Protein AF-M1ATT9-F1 (afdb_monomer_lite)

Sequence (165 aa):
MWQVIHPKIGPNVATAKPSPPMITAMVSAWSFLLTTVGGLALNPKSWQGSISYFSTLLDKDDRAIRIAAGEALALIFEVGSLEKFSVEDKGSSDSSTDEANKSKDILHIQGLRAKVLNQVRSLSVEAGGKGSAKKDLNSQRNTFRDILEFLEVVPRCQVFALLWY

Secondary structure (DSSP, 8-state):
-HHHHS----TT--PPPPPHHHHHHHHHHHHHHHHHTTT----HHHHHHHHHHHHHHHTSS-HHHHHHHHHHHHHHHHHHHSSTTT---------TTHHHHHHHHHHHHHHHHHHHHHHHHHHHHPPPPTT--HHHHHHHHHHHHHHHHHHHHHHHHHHHHTT--

Organism: Solanum tuberosum (NCBI:txid4113)

Foldseek 3Di:
DVCVLVPPDDPPDPDDDDDPVRLLVSLQVVLVVCVVVQLPPDDLVSLLSLLVVLLVQLVDPDLSSNLSSLSSNLSSCVSVVDDPLDDDDPDDDDDPPVVVVSVVSVVSVVVSLVSSLVSLVCLLVPDDDPPDDPVVSPVRNVSSVVSNCSSVVVVVVVVVVVVVD

Structure (mmCIF, N/CA/C/O backbone):
data_AF-M1ATT9-F1
#
_entry.id   AF-M1ATT9-F1
#
loop_
_atom_site.group_PDB
_atom_site.id
_atom_site.type_symbol
_atom_site.label_atom_id
_atom_site.label_alt_id
_atom_site.label_comp_id
_atom_site.label_asym_id
_atom_site.label_entity_id
_atom_site.label_seq_id
_atom_site.pdbx_PDB_ins_code
_atom_site.Cartn_x
_atom_site.Cartn_y
_atom_site.Cartn_z
_atom_site.occupancy
_atom_site.B_iso_or_equiv
_atom_site.auth_seq_id
_atom_site.auth_comp_id
_atom_site.auth_asym_id
_atom_site.auth_atom_id
_atom_site.pdbx_PDB_model_num
ATOM 1 N N . MET A 1 1 ? 2.132 -7.230 16.822 1.00 56.59 1 MET A N 1
ATOM 2 C CA . MET A 1 1 ? 2.403 -7.429 15.379 1.00 56.59 1 MET A CA 1
ATOM 3 C C . MET A 1 1 ? 3.443 -6.454 14.822 1.00 56.59 1 MET A C 1
ATOM 5 O O . MET A 1 1 ? 4.432 -6.929 14.295 1.00 56.59 1 MET A O 1
ATOM 9 N N . TRP A 1 2 ? 3.316 -5.130 14.996 1.00 60.31 2 TRP A N 1
ATOM 10 C CA . TRP A 1 2 ? 4.318 -4.138 14.537 1.00 60.31 2 TRP A CA 1
ATOM 11 C C . TRP A 1 2 ? 5.779 -4.415 14.980 1.00 60.31 2 TRP A C 1
ATOM 13 O O . TRP A 1 2 ? 6.707 -4.263 14.197 1.00 60.31 2 TRP A O 1
ATOM 23 N N . GLN A 1 3 ? 5.988 -4.924 16.201 1.00 58.97 3 GLN A N 1
ATOM 24 C CA . GLN A 1 3 ? 7.317 -5.299 16.725 1.00 58.97 3 GLN A CA 1
ATOM 25 C C . GLN A 1 3 ? 8.013 -6.439 15.951 1.00 58.97 3 GLN A C 1
ATOM 27 O O . GLN A 1 3 ? 9.217 -6.604 16.088 1.00 58.97 3 GLN A O 1
ATOM 32 N N . VAL A 1 4 ? 7.276 -7.219 15.149 1.00 56.81 4 VAL A N 1
ATOM 33 C CA . VAL A 1 4 ? 7.849 -8.273 14.290 1.00 56.81 4 VAL A CA 1
ATOM 34 C C . VAL A 1 4 ? 8.526 -7.659 13.061 1.00 56.81 4 VAL A C 1
ATOM 36 O O . VAL A 1 4 ? 9.552 -8.155 12.616 1.00 56.81 4 VAL A O 1
ATOM 39 N N . ILE A 1 5 ? 7.982 -6.549 12.552 1.00 55.16 5 ILE A N 1
ATOM 40 C CA . ILE A 1 5 ? 8.546 -5.792 11.425 1.00 55.16 5 ILE A CA 1
ATOM 41 C C . ILE A 1 5 ? 9.595 -4.780 11.904 1.00 55.16 5 ILE A C 1
ATOM 43 O O . ILE A 1 5 ? 10.542 -4.464 11.187 1.00 55.16 5 ILE A O 1
ATOM 47 N N . HIS A 1 6 ? 9.434 -4.268 13.125 1.00 58.50 6 HIS A N 1
ATOM 48 C CA . HIS A 1 6 ? 10.328 -3.281 13.719 1.00 58.50 6 HIS A CA 1
ATOM 49 C C . HIS A 1 6 ? 10.811 -3.728 15.107 1.00 58.50 6 HIS A C 1
ATOM 51 O O . HIS A 1 6 ? 10.407 -3.144 16.122 1.00 58.50 6 HIS A O 1
ATOM 57 N N . PRO A 1 7 ? 11.663 -4.768 15.185 1.00 55.41 7 PRO A N 1
ATOM 58 C CA . PRO A 1 7 ? 12.222 -5.203 16.454 1.00 55.41 7 PRO A CA 1
ATOM 59 C C . PRO A 1 7 ? 13.012 -4.056 17.093 1.00 55.41 7 PRO A C 1
ATOM 61 O O . PRO A 1 7 ? 13.797 -3.372 16.433 1.00 55.41 7 PRO A O 1
ATOM 64 N N . LYS A 1 8 ? 12.808 -3.824 18.394 1.00 54.62 8 LYS A N 1
ATOM 65 C CA . LYS A 1 8 ? 13.662 -2.933 19.192 1.00 54.62 8 LYS A CA 1
ATOM 66 C C . LYS A 1 8 ? 15.041 -3.587 19.329 1.00 54.62 8 LYS A C 1
ATOM 68 O O . LYS A 1 8 ? 15.290 -4.320 20.280 1.00 54.62 8 LYS A O 1
ATOM 73 N N . ILE A 1 9 ? 15.905 -3.390 18.340 1.00 56.44 9 ILE A N 1
ATOM 74 C CA . ILE A 1 9 ? 17.257 -3.954 18.330 1.00 56.44 9 ILE A CA 1
ATOM 75 C C . ILE A 1 9 ? 18.124 -3.138 19.297 1.00 56.44 9 ILE A C 1
ATOM 77 O O . ILE A 1 9 ? 18.214 -1.917 19.182 1.00 56.44 9 ILE A O 1
ATOM 81 N N . GLY A 1 10 ? 18.735 -3.812 20.275 1.00 53.34 10 GLY A N 1
ATOM 82 C CA . GLY A 1 10 ? 19.733 -3.210 21.160 1.00 53.34 10 GLY A CA 1
ATOM 83 C C . GLY A 1 10 ? 21.022 -2.860 20.398 1.00 53.34 10 GLY A C 1
ATOM 84 O O . GLY A 1 10 ? 21.315 -3.488 19.381 1.00 53.34 10 GLY A O 1
ATOM 85 N N . PRO A 1 11 ? 21.821 -1.896 20.883 1.00 54.00 11 PRO A N 1
ATOM 86 C CA . PRO A 1 11 ? 22.886 -1.228 20.118 1.00 54.00 11 PRO A CA 1
ATOM 87 C C . PRO A 1 11 ? 24.057 -2.110 19.629 1.00 54.00 11 PRO A C 1
ATOM 89 O O . PRO A 1 11 ? 24.934 -1.601 18.944 1.00 54.00 11 PRO A O 1
ATOM 92 N N . ASN A 1 12 ? 24.077 -3.415 19.928 1.00 52.53 12 ASN A N 1
ATOM 93 C CA . ASN A 1 12 ? 25.232 -4.299 19.716 1.00 52.53 12 ASN A CA 1
ATOM 94 C C . ASN A 1 12 ? 25.036 -5.415 18.672 1.00 52.53 12 ASN A C 1
ATOM 96 O O . ASN A 1 12 ? 25.886 -6.296 18.565 1.00 52.53 12 ASN A O 1
ATOM 100 N N . VAL A 1 13 ? 23.953 -5.413 17.891 1.00 53.06 13 VAL A N 1
ATOM 101 C CA . VAL A 1 13 ? 23.781 -6.389 16.800 1.00 53.06 13 VAL A CA 1
ATOM 102 C C . VAL A 1 13 ? 24.044 -5.700 15.467 1.00 53.06 13 VAL A C 1
ATOM 104 O O . VAL A 1 13 ? 23.242 -4.885 15.011 1.00 53.06 13 VAL A O 1
ATOM 107 N N . ALA A 1 14 ? 25.171 -6.036 14.832 1.00 50.97 14 ALA A N 1
ATOM 108 C CA . ALA A 1 14 ? 25.441 -5.666 13.449 1.00 50.97 14 ALA A CA 1
ATOM 109 C C . ALA A 1 14 ? 24.361 -6.298 12.560 1.00 50.97 14 ALA A C 1
ATOM 111 O O . ALA A 1 14 ? 24.358 -7.502 12.309 1.00 50.97 14 ALA A O 1
ATOM 112 N N . THR A 1 15 ? 23.397 -5.489 12.136 1.00 56.44 15 THR A N 1
ATOM 113 C CA . THR A 1 15 ? 22.294 -5.944 11.296 1.00 56.44 15 THR A CA 1
ATOM 114 C C . THR A 1 15 ? 22.656 -5.712 9.839 1.00 56.44 15 THR A C 1
ATOM 116 O O . THR A 1 15 ? 22.891 -4.586 9.402 1.00 56.44 15 THR A O 1
ATOM 119 N N . ALA A 1 16 ? 22.718 -6.797 9.067 1.00 63.28 16 ALA A N 1
ATOM 120 C CA . ALA A 1 16 ? 22.749 -6.690 7.618 1.00 63.28 16 ALA A CA 1
ATOM 121 C C . ALA A 1 16 ? 21.481 -5.953 7.160 1.00 63.28 16 ALA A C 1
ATOM 123 O O . ALA A 1 16 ? 20.373 -6.278 7.594 1.00 63.28 16 ALA A O 1
ATOM 124 N N . LYS A 1 17 ? 21.641 -4.944 6.296 1.00 73.94 17 LYS A N 1
ATOM 125 C CA . LYS A 1 17 ? 20.512 -4.201 5.727 1.00 73.94 17 LYS A CA 1
ATOM 126 C C . LYS A 1 17 ? 19.572 -5.199 5.031 1.00 73.94 17 LYS A C 1
ATOM 128 O O . LYS A 1 17 ? 20.042 -5.938 4.164 1.00 73.94 17 LYS A O 1
ATOM 133 N N . PRO A 1 18 ? 18.275 -5.241 5.382 1.00 80.88 18 PRO A N 1
ATOM 134 C CA . PRO A 1 18 ? 17.358 -6.209 4.797 1.00 80.88 18 PRO A CA 1
ATOM 135 C C . PRO A 1 18 ? 17.256 -5.988 3.285 1.00 80.88 18 PRO A C 1
ATOM 137 O O . PRO A 1 18 ? 17.161 -4.850 2.815 1.00 80.88 18 PRO A O 1
ATOM 140 N N . SER A 1 19 ? 17.319 -7.081 2.524 1.00 87.56 19 SER A N 1
ATOM 141 C CA . SER A 1 19 ? 17.244 -7.027 1.064 1.00 87.56 19 SER A CA 1
ATOM 142 C C . SER A 1 19 ? 15.814 -6.706 0.599 1.00 87.56 19 SER A C 1
ATOM 144 O O . SER A 1 19 ? 14.856 -7.015 1.315 1.00 87.56 19 SER A O 1
ATOM 146 N N . PRO A 1 20 ? 15.621 -6.113 -0.593 1.00 88.62 20 PRO A N 1
ATOM 147 C CA . PRO A 1 20 ? 14.281 -5.787 -1.083 1.00 88.62 20 PRO A CA 1
ATOM 148 C C . PRO A 1 20 ? 13.294 -6.970 -1.128 1.00 88.62 20 PRO A C 1
ATOM 150 O O . PRO A 1 20 ? 12.155 -6.799 -0.678 1.00 88.62 20 PRO A O 1
ATOM 153 N N . PRO A 1 21 ? 13.700 -8.189 -1.548 1.00 90.06 21 PRO A N 1
ATOM 154 C CA . PRO A 1 21 ? 12.824 -9.360 -1.483 1.00 90.06 21 PRO A CA 1
ATOM 155 C C . PRO A 1 21 ? 12.421 -9.732 -0.052 1.00 90.06 21 PRO A C 1
ATOM 157 O O . PRO A 1 21 ? 11.267 -10.082 0.184 1.00 90.06 21 PRO A O 1
ATOM 160 N N . MET A 1 22 ? 13.339 -9.613 0.916 1.00 88.94 22 MET A N 1
ATOM 161 C CA . MET A 1 22 ? 13.037 -9.882 2.327 1.00 88.94 22 MET A CA 1
ATOM 162 C C . MET A 1 22 ? 12.025 -8.881 2.884 1.00 88.94 22 MET A C 1
AT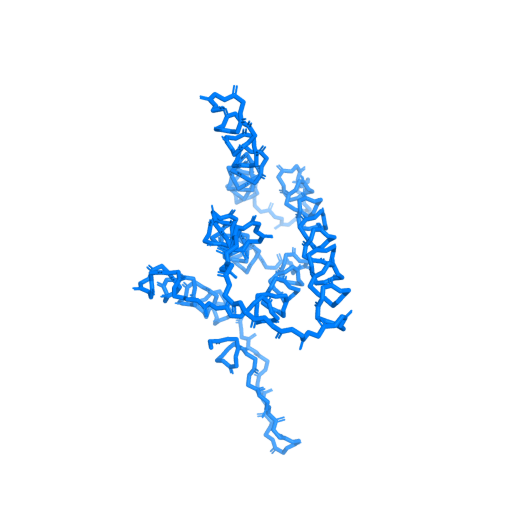OM 164 O O . MET A 1 22 ? 11.089 -9.285 3.568 1.00 88.94 22 MET A O 1
ATOM 168 N N . ILE A 1 23 ? 12.189 -7.589 2.575 1.00 89.31 23 ILE A N 1
ATOM 169 C CA . ILE A 1 23 ? 11.244 -6.548 3.003 1.00 89.31 23 ILE A CA 1
ATOM 170 C C . ILE A 1 23 ? 9.862 -6.830 2.410 1.00 89.31 23 ILE A C 1
ATOM 172 O O . ILE A 1 23 ? 8.878 -6.836 3.142 1.00 89.31 23 ILE A O 1
ATOM 176 N N . THR A 1 24 ? 9.797 -7.121 1.110 1.00 91.19 24 THR A N 1
ATOM 177 C CA . THR A 1 24 ? 8.543 -7.441 0.411 1.00 91.19 24 THR A CA 1
ATOM 178 C C . THR A 1 24 ? 7.841 -8.635 1.058 1.00 91.19 24 THR A C 1
ATOM 180 O O . THR A 1 24 ? 6.692 -8.519 1.475 1.00 91.19 24 THR A O 1
ATOM 183 N N . ALA A 1 25 ? 8.549 -9.756 1.233 1.00 91.06 25 ALA A N 1
ATOM 184 C CA . ALA A 1 25 ? 7.993 -10.961 1.846 1.00 91.06 25 ALA A CA 1
ATOM 185 C C . ALA A 1 25 ? 7.512 -10.715 3.284 1.00 91.06 25 ALA A C 1
ATOM 187 O O . ALA A 1 25 ? 6.456 -11.206 3.674 1.00 91.06 25 ALA A O 1
ATOM 188 N N . MET A 1 26 ? 8.253 -9.920 4.058 1.00 91.19 26 MET A N 1
ATOM 189 C CA . MET A 1 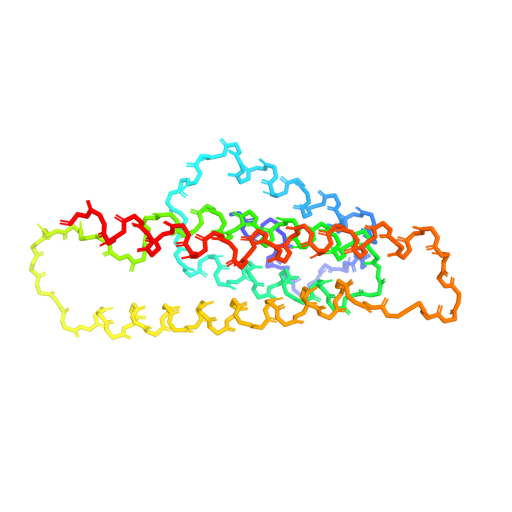26 ? 7.872 -9.538 5.417 1.00 91.19 26 MET A CA 1
ATOM 190 C C . MET A 1 26 ? 6.574 -8.716 5.438 1.00 91.19 26 MET A C 1
ATOM 192 O O . MET A 1 26 ? 5.697 -8.991 6.257 1.00 91.19 26 MET A O 1
ATOM 196 N N . VAL A 1 27 ? 6.429 -7.734 4.541 1.00 90.75 27 VAL A N 1
ATOM 197 C CA . VAL A 1 27 ? 5.217 -6.901 4.433 1.00 90.75 27 VAL A CA 1
ATOM 198 C C . VAL A 1 27 ? 4.012 -7.742 3.995 1.00 90.75 27 VAL A C 1
ATOM 200 O O . VAL A 1 27 ? 2.942 -7.648 4.604 1.00 90.75 27 VAL A O 1
ATOM 203 N N . SER A 1 28 ? 4.181 -8.613 2.998 1.00 91.31 28 SER A N 1
ATOM 204 C CA . SER A 1 28 ? 3.115 -9.509 2.534 1.00 91.31 28 SER A CA 1
ATOM 205 C C . SER A 1 28 ? 2.712 -10.524 3.607 1.00 91.31 28 SER A C 1
ATOM 207 O O . SER A 1 28 ? 1.522 -10.710 3.849 1.00 91.31 28 SER A O 1
ATOM 209 N N . ALA A 1 29 ? 3.674 -11.132 4.309 1.00 89.62 29 ALA A N 1
ATOM 210 C CA . ALA A 1 29 ? 3.395 -12.062 5.404 1.00 89.62 29 ALA A CA 1
ATOM 211 C C . ALA A 1 29 ? 2.659 -11.375 6.562 1.00 89.62 29 ALA A C 1
ATOM 213 O O . ALA A 1 29 ? 1.736 -11.950 7.132 1.00 89.62 29 ALA A O 1
ATOM 214 N N . TRP A 1 30 ? 3.020 -10.133 6.891 1.00 87.56 30 TRP A N 1
ATOM 215 C CA . TRP A 1 30 ? 2.301 -9.359 7.900 1.00 87.56 30 TRP A CA 1
ATOM 216 C C . TRP A 1 30 ? 0.859 -9.052 7.486 1.00 87.56 30 TRP A C 1
ATOM 218 O O . TRP A 1 30 ? -0.049 -9.193 8.303 1.00 87.56 30 TRP A O 1
ATOM 228 N N . SER A 1 31 ? 0.645 -8.679 6.222 1.00 87.69 31 SER A N 1
ATOM 229 C CA . SER A 1 31 ? -0.694 -8.414 5.678 1.00 87.69 31 SER A CA 1
ATOM 230 C C . SER A 1 31 ? -1.546 -9.683 5.682 1.00 87.69 31 SER A C 1
ATOM 232 O O . SER A 1 31 ? -2.684 -9.664 6.139 1.00 87.69 31 SER A O 1
ATOM 234 N N . PHE A 1 32 ? -0.965 -10.814 5.279 1.00 86.06 32 PHE A N 1
ATOM 235 C CA . PHE A 1 32 ? -1.612 -12.121 5.360 1.00 86.06 32 PHE A CA 1
ATOM 236 C C . PHE A 1 32 ? -1.955 -12.513 6.801 1.00 86.06 32 PHE A C 1
ATOM 238 O O . PHE A 1 32 ? -3.061 -12.963 7.079 1.00 86.06 32 PHE A O 1
ATOM 245 N N . LEU A 1 33 ? -1.047 -12.302 7.758 1.00 83.31 33 LEU A N 1
ATOM 246 C CA . LEU A 1 33 ? -1.378 -12.533 9.163 1.00 83.31 33 LEU A CA 1
ATOM 247 C C . LEU A 1 33 ? -2.571 -11.669 9.574 1.00 83.31 33 LEU A C 1
ATOM 249 O O . LEU A 1 33 ? -3.516 -12.197 10.151 1.00 83.31 33 LEU A O 1
ATOM 253 N N . LEU A 1 34 ? -2.580 -10.381 9.220 1.00 78.19 34 LEU A N 1
ATOM 254 C CA . LEU A 1 34 ? -3.670 -9.468 9.557 1.00 78.19 34 LEU A CA 1
ATOM 255 C C . LEU A 1 34 ? -5.039 -9.927 9.022 1.00 78.19 34 LEU A C 1
ATOM 257 O O . LEU A 1 34 ? -6.022 -9.802 9.755 1.00 78.19 34 LEU A O 1
ATOM 261 N N . THR A 1 35 ? -5.108 -10.499 7.814 1.00 77.31 35 THR A N 1
ATOM 262 C CA . THR A 1 35 ? -6.361 -11.074 7.286 1.00 77.31 35 THR A CA 1
ATOM 263 C C . THR A 1 35 ? -6.799 -12.308 8.077 1.00 77.31 35 THR A C 1
ATOM 265 O O . THR A 1 35 ? -7.988 -12.475 8.338 1.00 77.31 35 THR A O 1
ATOM 268 N N . THR A 1 36 ? -5.856 -13.144 8.529 1.00 73.62 36 THR A N 1
ATOM 269 C CA . THR A 1 36 ? -6.171 -14.362 9.301 1.00 73.62 36 THR A CA 1
ATOM 270 C C . THR A 1 36 ? -6.603 -14.095 10.742 1.00 73.62 36 THR A C 1
ATOM 272 O O . THR A 1 36 ? -7.427 -14.841 11.265 1.00 73.62 36 THR A O 1
ATOM 275 N N . VAL A 1 37 ? -6.101 -13.036 11.395 1.00 67.75 37 VAL A N 1
ATOM 276 C CA . VAL A 1 37 ? -6.487 -12.718 12.787 1.00 67.75 37 VAL A CA 1
ATOM 277 C C . VAL A 1 37 ? -7.843 -11.997 12.887 1.00 67.75 37 VAL A C 1
ATOM 279 O O . VAL A 1 37 ? -8.237 -11.594 13.977 1.00 67.75 37 VAL A O 1
ATOM 282 N N . GLY A 1 38 ? -8.573 -11.819 11.780 1.00 58.00 38 GLY A N 1
ATOM 283 C CA . GLY A 1 38 ? -9.963 -11.347 11.792 1.00 58.00 38 GLY A CA 1
ATOM 284 C C . GLY A 1 38 ? -10.161 -9.945 12.376 1.00 58.00 38 GLY A C 1
ATOM 285 O O . GLY A 1 38 ? -11.082 -9.735 13.161 1.00 58.00 38 GLY A O 1
ATOM 286 N N . GLY A 1 39 ? -9.276 -8.988 12.066 1.00 56.97 39 GLY A N 1
ATOM 287 C CA . GLY A 1 39 ? -9.426 -7.595 12.523 1.00 56.97 39 GLY A CA 1
ATOM 288 C C . GLY A 1 39 ? -9.498 -7.422 14.048 1.00 56.97 39 GLY A C 1
ATOM 289 O O . GLY A 1 39 ? -10.030 -6.411 14.536 1.00 56.97 39 GLY A O 1
ATOM 290 N N . LEU A 1 40 ? -8.984 -8.416 14.799 1.00 53.03 40 LEU A N 1
ATOM 291 C CA . LEU A 1 40 ? -8.958 -8.452 16.262 1.00 53.03 40 LEU A CA 1
ATOM 292 C C . LEU A 1 40 ? -8.524 -7.086 16.784 1.00 53.03 40 LEU A C 1
ATOM 294 O O . LEU A 1 40 ? -7.581 -6.531 16.239 1.00 53.03 40 LEU A O 1
ATOM 298 N N . ALA A 1 41 ? -9.222 -6.543 17.785 1.00 55.06 41 ALA A N 1
ATOM 299 C CA . ALA A 1 41 ? -9.088 -5.182 18.315 1.00 55.06 41 ALA A CA 1
ATOM 300 C C . ALA A 1 41 ? -7.636 -4.696 18.501 1.00 55.06 41 ALA A C 1
ATOM 302 O O . ALA A 1 41 ? -7.081 -4.679 19.596 1.00 55.06 41 ALA A O 1
ATOM 303 N N . LEU A 1 42 ? -7.016 -4.275 17.401 1.00 59.03 42 LEU A N 1
ATOM 304 C CA . LEU A 1 42 ? -5.693 -3.697 17.385 1.00 59.03 42 LEU A CA 1
ATOM 305 C C . LEU A 1 42 ? -5.853 -2.252 17.843 1.00 59.03 42 LEU A C 1
ATOM 307 O O . LEU A 1 42 ? -6.634 -1.485 17.281 1.00 59.03 42 LEU A O 1
ATOM 311 N N . ASN A 1 43 ? -5.120 -1.901 18.894 1.00 63.88 43 ASN A N 1
ATOM 312 C CA . ASN A 1 43 ? -5.105 -0.563 19.469 1.00 63.88 43 ASN A CA 1
ATOM 313 C C . ASN A 1 43 ? -4.841 0.486 18.360 1.00 63.88 43 ASN A C 1
ATOM 315 O O . ASN A 1 43 ? -3.857 0.317 17.631 1.00 63.88 43 ASN A O 1
ATOM 319 N N . PRO A 1 44 ? -5.635 1.570 18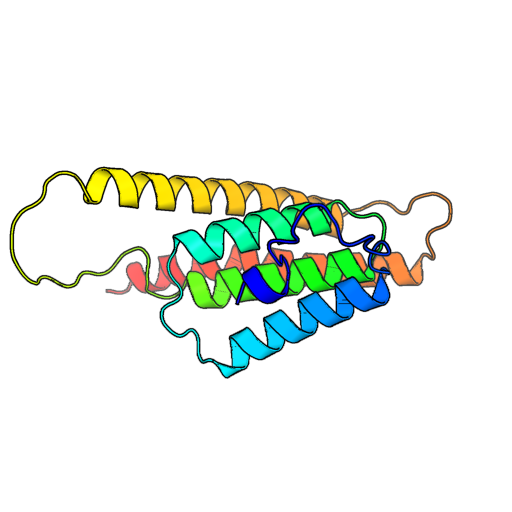.242 1.00 62.59 44 PRO A N 1
ATOM 320 C CA . PRO A 1 44 ? -5.401 2.686 17.312 1.00 62.59 44 PRO A CA 1
ATOM 321 C C . PRO A 1 44 ? -3.938 3.154 17.243 1.00 62.59 44 PRO A C 1
ATOM 323 O O . PRO A 1 44 ? -3.385 3.351 16.158 1.00 62.59 44 PRO A O 1
ATOM 326 N N . LYS A 1 45 ? -3.249 3.200 18.391 1.00 65.94 45 LYS A N 1
ATOM 327 C CA . LYS A 1 45 ? -1.829 3.583 18.487 1.00 65.94 45 LYS A CA 1
ATOM 328 C C . LYS A 1 45 ? -0.888 2.610 17.764 1.00 65.94 45 LYS A C 1
ATOM 330 O O . LYS A 1 45 ? 0.168 3.006 17.277 1.00 65.94 45 LYS A O 1
ATOM 335 N N . SER A 1 46 ? -1.262 1.332 17.670 1.00 66.75 46 SER A N 1
ATOM 336 C CA . SER A 1 46 ? -0.488 0.306 16.955 1.00 66.75 46 SER A CA 1
ATOM 337 C C . SER A 1 46 ? -0.640 0.393 15.430 1.00 66.75 46 SER A C 1
ATOM 339 O O . SER A 1 46 ? 0.305 0.074 14.701 1.00 66.75 46 SER A O 1
ATOM 341 N N . TRP A 1 47 ? -1.776 0.906 14.945 1.00 76.12 47 TRP A N 1
ATOM 342 C CA . TRP A 1 47 ? -1.996 1.173 13.523 1.00 76.12 47 TRP A CA 1
ATOM 343 C C . TRP A 1 47 ? -1.210 2.384 13.047 1.00 76.12 47 TRP A C 1
ATOM 345 O O . TRP A 1 47 ? -0.576 2.312 12.001 1.00 76.12 47 TRP A O 1
ATOM 355 N N . GLN A 1 48 ? -1.171 3.461 13.836 1.00 80.06 48 GLN A N 1
ATOM 356 C CA . GLN A 1 48 ? -0.456 4.686 13.472 1.00 80.06 48 GLN A CA 1
ATOM 357 C C . GLN A 1 48 ? 1.025 4.423 13.142 1.00 80.06 48 GLN A C 1
ATOM 359 O O . GLN A 1 48 ? 1.529 4.895 12.122 1.00 80.06 48 GLN A O 1
ATOM 364 N N . GLY A 1 49 ? 1.718 3.636 13.975 1.00 82.25 49 GLY A N 1
ATOM 365 C CA . GLY A 1 49 ? 3.113 3.256 13.725 1.00 82.25 49 GLY A CA 1
ATOM 366 C C . GLY A 1 49 ? 3.284 2.446 12.437 1.00 82.25 49 GLY A C 1
ATOM 367 O O . GLY A 1 49 ? 4.197 2.713 11.658 1.00 82.25 49 GLY A O 1
ATOM 368 N N . SER A 1 50 ? 2.357 1.521 12.181 1.00 84.50 50 SER A N 1
ATOM 369 C CA . SER A 1 50 ? 2.371 0.666 10.988 1.00 84.50 50 SER A CA 1
ATOM 370 C C . SER A 1 50 ? 2.095 1.467 9.709 1.00 84.50 50 SER A C 1
ATOM 372 O O . SER A 1 50 ? 2.841 1.351 8.741 1.00 84.50 50 SER A O 1
ATOM 374 N N . ILE A 1 51 ? 1.086 2.348 9.724 1.00 87.75 51 ILE A N 1
ATOM 375 C CA . ILE A 1 51 ? 0.745 3.243 8.604 1.00 87.75 51 ILE A CA 1
ATOM 376 C C . ILE A 1 51 ? 1.926 4.156 8.279 1.00 87.75 51 ILE A C 1
ATOM 378 O O . ILE A 1 51 ? 2.299 4.290 7.114 1.00 87.75 51 ILE A O 1
ATOM 382 N N . SER A 1 52 ? 2.535 4.763 9.303 1.00 89.00 52 SER A N 1
ATOM 383 C CA . SER A 1 52 ? 3.695 5.637 9.123 1.00 89.00 52 SER A CA 1
ATOM 384 C C . SER A 1 52 ? 4.845 4.895 8.444 1.00 89.00 52 SER A C 1
ATOM 386 O O . SER A 1 52 ? 5.382 5.370 7.445 1.00 89.00 52 SER A O 1
ATOM 388 N N . TYR A 1 53 ? 5.174 3.690 8.912 1.00 89.50 53 TYR A N 1
ATOM 389 C CA . TYR A 1 53 ? 6.239 2.899 8.308 1.00 89.50 53 TYR A CA 1
ATOM 390 C C . TYR A 1 53 ? 5.940 2.473 6.873 1.00 89.50 53 TYR A C 1
ATOM 392 O O . TYR A 1 53 ? 6.779 2.693 6.000 1.00 89.50 53 TYR A O 1
ATOM 400 N N . PHE A 1 54 ? 4.763 1.905 6.598 1.00 91.19 54 PHE A N 1
ATOM 401 C CA . PHE A 1 54 ? 4.418 1.503 5.234 1.00 91.19 54 PHE A CA 1
ATOM 402 C C . PHE A 1 54 ? 4.357 2.712 4.290 1.00 91.19 54 PHE A C 1
ATOM 404 O O . PHE A 1 54 ? 4.813 2.609 3.155 1.00 91.19 54 PHE A O 1
ATOM 411 N N . SER A 1 55 ? 3.945 3.891 4.772 1.00 92.62 55 SER A N 1
ATOM 412 C CA . SER A 1 55 ? 4.066 5.149 4.018 1.00 92.62 55 SER A CA 1
ATOM 413 C C . SER A 1 55 ? 5.521 5.467 3.647 1.00 92.62 55 SER A C 1
ATOM 415 O O . SER A 1 55 ? 5.763 5.900 2.525 1.00 92.62 55 SER A O 1
ATOM 417 N N . THR A 1 56 ? 6.505 5.204 4.517 1.00 93.31 56 THR A N 1
ATOM 418 C CA . THR A 1 56 ? 7.932 5.374 4.155 1.00 93.31 56 THR A CA 1
ATOM 419 C C . THR A 1 56 ? 8.437 4.344 3.140 1.00 93.31 56 THR A C 1
ATOM 421 O O . THR A 1 56 ? 9.432 4.589 2.457 1.00 93.31 56 THR A O 1
ATOM 424 N N . LEU A 1 57 ? 7.782 3.182 3.035 1.00 92.81 57 LEU A N 1
ATOM 425 C CA . LEU A 1 57 ? 8.110 2.165 2.035 1.00 92.81 57 LEU A CA 1
ATOM 426 C C . LEU A 1 57 ? 7.589 2.533 0.639 1.00 92.81 57 LEU A C 1
ATOM 428 O O . LEU A 1 57 ? 8.201 2.132 -0.349 1.00 92.81 57 LEU A O 1
ATOM 432 N N . LEU A 1 58 ? 6.524 3.338 0.548 1.00 92.31 58 LEU A N 1
ATOM 433 C CA . LEU A 1 58 ? 6.036 3.884 -0.725 1.00 92.31 58 LEU A CA 1
ATOM 434 C C . LEU A 1 58 ? 7.049 4.822 -1.401 1.00 92.31 58 LEU A C 1
ATOM 436 O O . LEU A 1 58 ? 7.019 4.961 -2.620 1.00 92.31 58 LEU A O 1
ATOM 440 N N . ASP A 1 59 ? 7.966 5.413 -0.631 1.00 91.50 59 ASP A N 1
ATOM 441 C CA . ASP A 1 59 ? 9.019 6.305 -1.135 1.00 91.50 59 ASP A CA 1
ATOM 442 C C . ASP A 1 59 ? 10.293 5.545 -1.576 1.00 91.50 59 ASP A C 1
ATOM 444 O O . ASP A 1 59 ? 11.312 6.162 -1.888 1.00 91.50 59 ASP A O 1
ATOM 448 N N . LYS A 1 60 ? 10.294 4.202 -1.562 1.00 90.19 60 LYS A N 1
ATOM 449 C CA . LYS A 1 60 ? 11.442 3.387 -2.001 1.00 90.19 60 LYS A CA 1
ATOM 450 C C . LYS A 1 60 ? 11.459 3.213 -3.517 1.00 90.19 60 LYS A C 1
ATOM 452 O O . LYS A 1 60 ? 10.421 3.019 -4.133 1.00 90.19 60 LYS A O 1
ATOM 457 N N . ASP A 1 61 ? 12.652 3.154 -4.105 1.00 86.06 61 ASP A N 1
ATOM 458 C CA . ASP A 1 61 ? 12.800 2.917 -5.550 1.00 86.06 61 ASP A CA 1
ATOM 459 C C . ASP A 1 61 ? 12.312 1.522 -5.969 1.00 86.06 61 ASP A C 1
ATOM 461 O O . ASP A 1 61 ? 11.780 1.337 -7.069 1.00 86.06 61 ASP A O 1
ATOM 465 N N . ASP A 1 62 ? 12.456 0.537 -5.077 1.00 89.06 62 ASP A N 1
ATOM 466 C CA . ASP A 1 62 ? 12.059 -0.840 -5.345 1.00 89.06 62 ASP A CA 1
ATOM 467 C C . ASP A 1 62 ? 10.536 -0.967 -5.473 1.00 89.06 62 ASP A C 1
ATOM 469 O O . ASP A 1 62 ? 9.759 -0.644 -4.573 1.00 89.06 62 ASP A O 1
ATOM 473 N N . ARG A 1 63 ? 10.113 -1.458 -6.633 1.00 87.25 63 ARG A N 1
ATOM 474 C CA . ARG A 1 63 ? 8.707 -1.603 -7.002 1.00 87.25 63 ARG A CA 1
ATOM 475 C C . ARG A 1 63 ? 7.978 -2.647 -6.166 1.00 87.25 63 ARG A C 1
ATOM 477 O O . ARG A 1 63 ? 6.821 -2.424 -5.826 1.00 87.25 63 ARG A O 1
ATOM 484 N N . ALA A 1 64 ? 8.617 -3.776 -5.873 1.00 89.25 64 ALA A N 1
ATOM 485 C CA . ALA A 1 64 ? 7.987 -4.850 -5.115 1.00 89.25 64 ALA A CA 1
ATOM 486 C C . ALA A 1 64 ? 7.710 -4.388 -3.679 1.00 89.25 64 ALA A C 1
ATOM 488 O O . ALA A 1 64 ? 6.612 -4.609 -3.169 1.00 89.25 64 ALA A O 1
ATOM 489 N N . ILE A 1 65 ? 8.647 -3.629 -3.093 1.00 91.88 65 ILE A N 1
ATOM 490 C CA . ILE A 1 65 ? 8.439 -2.962 -1.802 1.00 91.88 65 ILE A CA 1
ATOM 491 C C . ILE A 1 65 ? 7.244 -2.006 -1.875 1.00 91.88 65 ILE A C 1
ATOM 493 O O . ILE A 1 65 ? 6.369 -2.065 -1.011 1.00 91.88 65 ILE A O 1
ATOM 497 N N . ARG A 1 66 ? 7.195 -1.135 -2.895 1.00 93.38 66 ARG A N 1
ATOM 498 C CA . ARG A 1 66 ? 6.099 -0.167 -3.059 1.00 93.38 66 ARG A CA 1
ATOM 499 C C . ARG A 1 66 ? 4.741 -0.857 -3.186 1.00 93.38 66 ARG A C 1
ATOM 501 O O . ARG A 1 66 ? 3.808 -0.455 -2.498 1.00 93.38 66 ARG A O 1
ATOM 508 N N . ILE A 1 67 ? 4.636 -1.892 -4.021 1.00 91.88 67 ILE A N 1
ATOM 509 C CA . ILE A 1 67 ? 3.389 -2.645 -4.226 1.00 91.88 67 ILE A CA 1
ATOM 510 C C . ILE A 1 67 ? 2.938 -3.302 -2.919 1.00 91.88 67 ILE A C 1
ATOM 512 O O . ILE A 1 67 ? 1.826 -3.035 -2.473 1.00 91.88 67 ILE A O 1
ATOM 516 N N . ALA A 1 68 ? 3.813 -4.065 -2.258 1.00 93.50 68 ALA A N 1
ATOM 517 C CA . ALA A 1 68 ? 3.461 -4.737 -1.008 1.00 93.50 68 ALA A CA 1
ATOM 518 C C . ALA A 1 68 ? 3.057 -3.738 0.091 1.00 93.50 68 ALA A C 1
ATOM 520 O O . ALA A 1 68 ? 2.124 -3.989 0.851 1.00 93.50 68 ALA A O 1
ATOM 521 N N . ALA A 1 69 ? 3.722 -2.580 0.168 1.00 94.31 69 ALA A N 1
ATOM 522 C CA . ALA A 1 69 ? 3.351 -1.520 1.102 1.00 94.31 69 ALA A CA 1
ATOM 523 C C . ALA A 1 69 ? 1.986 -0.893 0.771 1.00 94.31 69 ALA A C 1
ATOM 525 O O . ALA A 1 69 ? 1.208 -0.617 1.684 1.00 94.31 69 ALA A O 1
ATOM 526 N N . GLY A 1 70 ? 1.685 -0.684 -0.514 1.00 92.75 70 GLY A N 1
ATOM 527 C CA . GLY A 1 70 ? 0.387 -0.190 -0.975 1.00 92.75 70 GLY A CA 1
ATOM 528 C C . GLY A 1 70 ? -0.754 -1.149 -0.638 1.00 92.75 70 GLY A C 1
ATOM 529 O O . GLY A 1 70 ? -1.769 -0.717 -0.094 1.00 92.75 70 GLY A O 1
ATOM 530 N N . GLU A 1 71 ? -0.561 -2.445 -0.884 1.00 92.00 71 GLU A N 1
ATOM 531 C CA . GLU A 1 71 ? -1.514 -3.502 -0.519 1.00 92.00 71 GLU A CA 1
ATOM 532 C C . GLU A 1 71 ? -1.733 -3.566 0.999 1.00 92.00 71 GLU A C 1
ATOM 534 O O . GLU A 1 71 ? -2.873 -3.581 1.465 1.00 92.00 71 GLU A O 1
ATOM 539 N N . ALA A 1 72 ? -0.654 -3.517 1.788 1.00 91.31 72 ALA A N 1
ATOM 540 C CA . ALA A 1 72 ? -0.742 -3.501 3.248 1.00 91.31 72 ALA A CA 1
ATOM 541 C C . ALA A 1 72 ? -1.523 -2.283 3.767 1.00 91.31 72 ALA A C 1
ATOM 543 O O . ALA A 1 72 ? -2.326 -2.404 4.691 1.00 91.31 72 ALA A O 1
ATOM 544 N N . LEU A 1 73 ? -1.310 -1.103 3.174 1.00 90.62 73 LEU A N 1
ATOM 545 C CA . LEU A 1 73 ? -2.034 0.121 3.525 1.00 90.62 73 LEU A CA 1
ATOM 546 C C . LEU A 1 73 ? -3.515 0.041 3.147 1.00 90.62 73 LEU A C 1
ATOM 548 O O . LEU A 1 73 ? -4.352 0.458 3.948 1.00 90.62 73 LEU A O 1
ATOM 552 N N . ALA A 1 74 ? -3.843 -0.516 1.978 1.00 89.25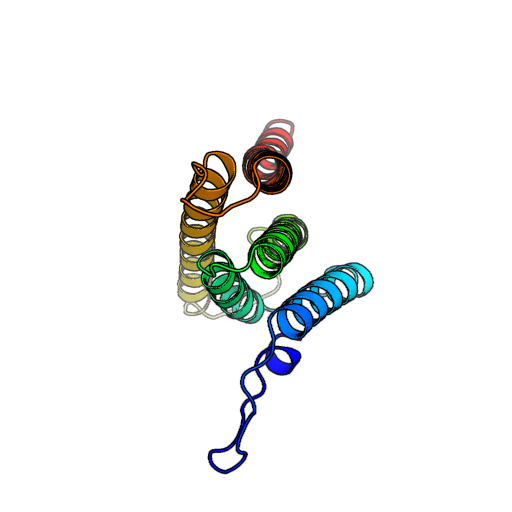 74 ALA A N 1
ATOM 553 C CA . ALA A 1 74 ? -5.225 -0.778 1.587 1.00 89.25 74 ALA A CA 1
ATOM 554 C C . ALA A 1 74 ? -5.920 -1.675 2.618 1.00 89.25 74 ALA A C 1
ATOM 556 O O . ALA A 1 74 ? -6.962 -1.295 3.147 1.00 89.25 74 ALA A O 1
ATOM 557 N N . LEU A 1 75 ? -5.276 -2.778 3.006 1.00 86.25 75 LEU A N 1
ATOM 558 C CA . LEU A 1 75 ? -5.799 -3.699 4.013 1.00 86.25 75 LEU A CA 1
ATOM 559 C C . LEU A 1 75 ? -5.953 -3.045 5.397 1.00 86.25 75 LEU A C 1
ATOM 561 O O . LEU A 1 75 ? -6.952 -3.259 6.078 1.00 86.25 75 LEU A O 1
ATOM 565 N N . ILE A 1 76 ? -4.989 -2.226 5.833 1.00 83.25 76 ILE A N 1
ATOM 566 C CA . ILE A 1 76 ? -5.099 -1.483 7.099 1.00 83.25 76 ILE A CA 1
ATOM 567 C C . ILE A 1 76 ? -6.322 -0.572 7.083 1.00 83.25 76 ILE A C 1
ATOM 569 O O . ILE A 1 76 ? -7.050 -0.509 8.073 1.00 83.25 76 ILE A O 1
ATOM 573 N N . PHE A 1 77 ? -6.540 0.155 5.988 1.00 82.06 77 PHE A N 1
ATOM 574 C CA . PHE A 1 77 ? -7.700 1.026 5.885 1.00 82.06 77 PHE A CA 1
ATOM 575 C C . PHE A 1 77 ? -8.994 0.229 5.742 1.00 82.06 77 PHE A C 1
ATOM 577 O O . PHE A 1 77 ? -9.986 0.644 6.312 1.00 82.06 77 PHE A O 1
ATOM 584 N N . GLU A 1 78 ? -9.000 -0.930 5.096 1.00 79.50 78 GLU A N 1
ATOM 585 C CA . GLU A 1 78 ? -10.163 -1.821 5.062 1.00 79.50 78 GLU A CA 1
ATOM 586 C C . GLU A 1 78 ? -10.565 -2.293 6.468 1.00 79.50 78 GLU A C 1
ATOM 588 O O . GLU A 1 78 ? -11.680 -2.047 6.928 1.00 79.50 78 GLU A O 1
ATOM 593 N N . VAL A 1 79 ? -9.618 -2.903 7.184 1.00 75.69 79 VAL A N 1
ATOM 594 C CA . VAL A 1 79 ? -9.832 -3.499 8.512 1.00 75.69 79 VAL A CA 1
ATOM 595 C C . VAL A 1 79 ? -10.042 -2.426 9.585 1.00 75.69 79 VAL A C 1
ATOM 597 O O . VAL A 1 79 ? -10.790 -2.628 10.541 1.00 75.69 79 VAL A O 1
ATOM 600 N N . GLY A 1 80 ? -9.376 -1.278 9.449 1.00 66.44 80 GLY A N 1
ATOM 601 C CA . GLY A 1 80 ? -9.456 -0.164 10.389 1.00 66.44 80 GLY A CA 1
ATOM 602 C C . GLY A 1 80 ? -10.647 0.770 10.163 1.00 66.44 80 GLY A C 1
ATOM 603 O O . GLY A 1 80 ? -11.098 1.394 11.121 1.00 66.44 80 GLY A O 1
ATOM 604 N N . SER A 1 81 ? -11.170 0.886 8.935 1.00 58.78 81 SER A N 1
ATOM 605 C CA . SER A 1 81 ? -12.240 1.845 8.614 1.00 58.78 81 SER A CA 1
ATOM 606 C C . SER A 1 81 ? -13.613 1.380 9.087 1.00 58.78 81 SER A C 1
ATOM 608 O O . SER A 1 81 ? -14.482 2.230 9.234 1.00 58.78 81 SER A O 1
ATOM 610 N N . LEU A 1 82 ? -13.846 0.087 9.343 1.00 49.94 82 LEU A N 1
ATOM 611 C CA . LEU A 1 82 ? -15.225 -0.408 9.332 1.00 49.94 82 LEU A CA 1
ATOM 612 C C . LEU A 1 82 ? -16.072 -0.087 10.581 1.00 49.94 82 LEU A C 1
ATOM 614 O O . LEU A 1 82 ? -17.255 0.147 10.400 1.00 49.94 82 LEU A O 1
ATOM 618 N N . GLU A 1 83 ? -15.523 0.036 11.801 1.00 45.69 83 GLU A N 1
ATOM 619 C CA . GLU A 1 83 ? -16.392 0.188 13.001 1.00 45.69 83 GLU A CA 1
ATOM 620 C C . GLU A 1 83 ? -15.773 0.854 14.252 1.00 45.69 83 GLU A C 1
ATOM 622 O O . GLU A 1 83 ? -16.490 1.189 15.190 1.00 45.69 83 GLU A O 1
ATOM 627 N N . LYS A 1 84 ? -14.452 1.076 14.323 1.00 50.78 84 LYS A N 1
ATOM 628 C CA . LYS A 1 84 ? -13.770 1.332 15.618 1.00 50.78 84 LYS A CA 1
ATOM 629 C C . LYS A 1 84 ? -13.393 2.782 15.924 1.00 50.78 84 LYS A C 1
ATOM 631 O O . LYS A 1 84 ? -12.768 3.033 16.952 1.00 50.78 84 LYS A O 1
ATOM 636 N N . PHE A 1 85 ? -13.766 3.736 15.074 1.00 49.03 85 PHE A N 1
ATOM 637 C CA . PHE A 1 85 ? -13.492 5.155 15.332 1.00 49.03 85 PHE A CA 1
ATOM 638 C C . PHE A 1 85 ? -14.716 5.957 15.787 1.00 49.03 85 PHE A C 1
ATOM 640 O O . PHE A 1 85 ? -14.539 7.123 16.133 1.00 49.03 85 PHE A O 1
ATOM 647 N N . SER A 1 86 ? -15.930 5.382 15.801 1.00 45.53 86 SER A N 1
ATOM 648 C CA . SER A 1 86 ? -17.135 6.205 15.984 1.00 45.53 86 SER A CA 1
ATOM 649 C C . SER A 1 86 ? -18.353 5.607 16.697 1.00 45.53 86 SER A C 1
ATOM 651 O O . SER A 1 86 ? -19.356 6.311 16.724 1.00 45.53 86 SER A O 1
ATOM 653 N N . VAL A 1 87 ? -18.352 4.402 17.288 1.00 41.59 87 VAL A N 1
ATOM 654 C CA . VAL A 1 87 ? -19.558 3.928 18.013 1.00 41.59 87 VAL A CA 1
ATOM 655 C C . VAL A 1 87 ? -19.246 3.380 19.409 1.00 41.59 87 VAL A C 1
ATOM 657 O O . VAL A 1 87 ? -18.281 2.654 19.622 1.00 41.59 87 VAL A O 1
ATOM 660 N N . GLU A 1 88 ? -20.073 3.853 20.340 1.00 43.91 88 GLU A N 1
ATOM 661 C CA . GLU A 1 88 ? -20.033 3.846 21.801 1.00 43.91 88 GLU A CA 1
ATOM 662 C C . GLU A 1 88 ? -19.931 2.456 22.455 1.00 43.91 88 GLU A C 1
ATOM 664 O O . GLU A 1 88 ? -20.598 1.515 22.037 1.00 43.91 88 GLU A O 1
ATOM 669 N N . ASP A 1 89 ? -19.235 2.383 23.595 1.00 38.78 89 ASP A N 1
ATOM 670 C CA . ASP A 1 89 ? -19.754 1.617 24.730 1.00 38.78 89 ASP A CA 1
ATOM 671 C C . ASP A 1 89 ? -20.205 2.639 25.780 1.00 38.78 89 ASP A C 1
ATOM 673 O O . ASP A 1 89 ? -19.389 3.295 26.438 1.00 38.78 89 ASP A O 1
ATOM 677 N N . LYS A 1 90 ? -21.520 2.869 25.870 1.00 51.22 90 LYS A N 1
ATOM 678 C CA . LYS A 1 90 ? -22.119 3.648 26.959 1.00 51.22 90 LYS A CA 1
ATOM 679 C C . LYS A 1 90 ? -22.056 2.805 28.226 1.00 51.22 90 LYS A C 1
ATOM 681 O O . LYS A 1 90 ? -23.032 2.175 28.619 1.00 51.22 90 LYS A O 1
ATOM 686 N N . GLY A 1 91 ? -20.900 2.841 28.874 1.00 43.72 91 GLY A N 1
ATOM 687 C CA . GLY A 1 91 ? -20.625 2.083 30.084 1.00 43.72 91 GLY A CA 1
ATOM 688 C C . GLY A 1 91 ? -19.767 2.859 31.074 1.00 43.72 91 GLY A C 1
ATOM 689 O O . GLY A 1 91 ? -18.623 2.505 31.301 1.00 43.72 91 GLY A O 1
ATOM 690 N N . SER A 1 92 ? -20.373 3.862 31.713 1.00 45.91 92 SER A N 1
ATOM 691 C CA . SER A 1 92 ? -20.066 4.290 33.087 1.00 45.91 92 SER A CA 1
ATOM 692 C C . SER A 1 92 ? -18.730 5.005 33.395 1.00 45.91 92 SER A C 1
ATOM 694 O O . SER A 1 92 ? -17.684 4.392 33.555 1.00 45.91 92 SER A O 1
ATOM 696 N N . SER A 1 93 ? -18.897 6.292 33.732 1.00 48.16 93 SER A N 1
ATOM 697 C CA . SER A 1 93 ? -18.231 7.054 34.809 1.00 48.16 93 SER A CA 1
ATOM 698 C C . SER A 1 93 ? -16.799 7.591 34.623 1.00 48.16 93 SER A C 1
ATOM 700 O O . SER A 1 93 ? -15.829 6.849 34.561 1.00 48.16 93 SER A O 1
ATOM 702 N N . ASP A 1 94 ? -16.724 8.928 34.685 1.00 46.53 94 ASP A N 1
ATOM 703 C CA . ASP A 1 94 ? -15.602 9.804 35.064 1.00 46.53 94 ASP A CA 1
ATOM 704 C C . ASP A 1 94 ? -14.213 9.571 34.435 1.00 46.53 94 ASP A C 1
ATOM 706 O O . ASP A 1 94 ? -13.349 8.917 35.008 1.00 46.53 94 ASP A O 1
ATOM 710 N N . SER A 1 95 ? -13.926 10.271 33.328 1.00 46.75 95 SER A N 1
ATOM 711 C CA . SER A 1 95 ? -12.739 11.145 33.240 1.00 46.75 95 SER A CA 1
ATOM 712 C C . SER A 1 95 ? -12.795 12.043 31.993 1.00 46.75 95 SER A C 1
ATOM 714 O O . SER A 1 95 ? -12.966 11.592 30.863 1.00 46.75 95 SER A O 1
ATOM 716 N N . SER A 1 96 ? -12.635 13.350 32.180 1.00 53.25 96 SER A N 1
ATOM 717 C CA . SER A 1 96 ? -12.682 14.377 31.128 1.00 53.25 96 SER A CA 1
ATOM 718 C C . SER A 1 96 ? -11.399 14.477 30.281 1.00 53.25 96 SER A C 1
ATOM 720 O O . SER A 1 96 ? -11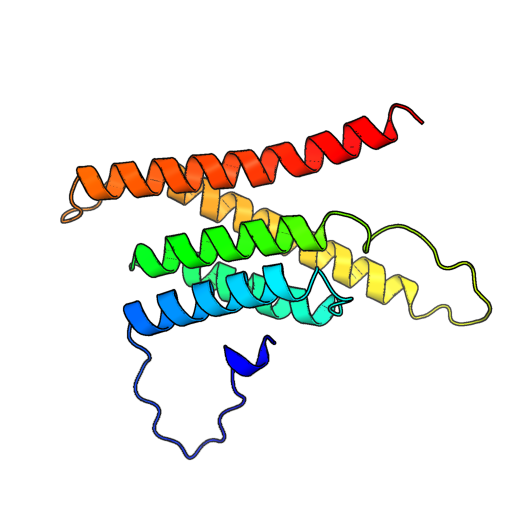.290 15.349 29.420 1.00 53.25 96 SER A O 1
ATOM 722 N N . THR A 1 97 ? -10.428 13.581 30.490 1.00 53.09 97 THR A N 1
ATOM 723 C CA . THR A 1 97 ? -9.088 13.644 29.875 1.00 53.09 97 THR A CA 1
ATOM 724 C C . THR A 1 97 ? -8.925 12.725 28.653 1.00 53.09 97 THR A C 1
ATOM 726 O O . THR A 1 97 ? -8.024 12.940 27.840 1.00 53.09 97 THR A O 1
ATOM 729 N N . ASP A 1 98 ? -9.786 11.716 28.483 1.00 55.22 98 ASP A N 1
ATOM 730 C CA . ASP A 1 98 ? -9.620 10.685 27.445 1.00 55.22 98 ASP A CA 1
ATOM 731 C C . ASP A 1 98 ? -10.181 11.076 26.065 1.00 55.22 98 ASP A C 1
ATOM 733 O O . ASP A 1 98 ? -9.631 10.677 25.037 1.00 55.22 98 ASP A O 1
ATOM 737 N N . GLU A 1 99 ? -11.210 11.923 26.002 1.00 57.09 99 GLU A N 1
ATOM 738 C CA . GLU A 1 99 ? -11.833 12.353 24.734 1.00 57.09 99 GLU A CA 1
ATOM 739 C C . GLU A 1 99 ? -10.927 13.280 23.896 1.00 57.09 99 GLU A C 1
ATOM 741 O O . GLU A 1 99 ? -10.829 13.160 22.668 1.00 57.09 99 GLU A O 1
ATOM 746 N N . ALA A 1 100 ? -10.166 14.163 24.553 1.00 61.03 100 ALA A N 1
ATOM 747 C CA . ALA A 1 100 ? -9.201 15.041 23.883 1.00 61.03 100 ALA A CA 1
ATOM 748 C C . ALA A 1 100 ? -8.032 14.258 23.246 1.00 61.03 100 ALA A C 1
ATOM 750 O O . ALA A 1 100 ? -7.512 14.641 22.197 1.00 61.03 100 ALA A O 1
ATOM 751 N N . ASN A 1 101 ? -7.629 13.134 23.847 1.00 62.91 101 ASN A N 1
ATOM 752 C CA . ASN A 1 101 ? -6.578 12.277 23.297 1.00 62.91 101 ASN A CA 1
ATOM 753 C C . ASN A 1 101 ? -7.088 11.405 22.138 1.00 62.91 101 ASN A C 1
ATOM 755 O O . ASN A 1 101 ? -6.400 11.292 21.123 1.00 62.91 101 ASN A O 1
ATOM 759 N N . LYS A 1 102 ? -8.307 10.850 22.235 1.00 65.75 102 LYS A N 1
ATOM 760 C CA . LYS A 1 102 ? -8.936 10.086 21.138 1.00 65.75 102 LYS A CA 1
ATOM 761 C C . LYS A 1 102 ? -9.129 10.938 19.881 1.00 65.75 102 LYS A C 1
ATOM 763 O O . LYS A 1 102 ? -8.776 10.506 18.786 1.00 65.75 102 LYS A O 1
ATOM 768 N N . SER A 1 103 ? -9.638 12.162 20.034 1.00 67.50 103 SER A N 1
ATOM 769 C CA . SER A 1 103 ? -9.826 13.097 18.912 1.00 67.50 103 SER A CA 1
ATOM 770 C C . SER A 1 103 ? -8.508 13.446 18.211 1.00 67.50 103 SER A C 1
ATOM 772 O O . SER A 1 103 ? -8.445 13.459 16.981 1.00 67.50 103 SER A O 1
ATOM 774 N N . LYS A 1 104 ? -7.422 13.642 18.968 1.00 72.19 104 LYS A N 1
ATOM 775 C CA . LYS A 1 104 ? -6.080 13.869 18.412 1.00 72.19 104 LYS A CA 1
ATOM 776 C C . LYS A 1 104 ? -5.549 12.659 17.632 1.00 72.19 104 LYS A C 1
ATOM 778 O O . LYS A 1 104 ? -4.972 12.844 16.559 1.00 72.19 104 LYS A O 1
ATOM 783 N N . ASP A 1 105 ? -5.761 11.445 18.136 1.00 71.25 105 ASP A N 1
ATOM 784 C CA . ASP A 1 105 ? -5.351 10.206 17.461 1.00 71.25 105 ASP A CA 1
ATOM 785 C C . ASP A 1 105 ? -6.128 10.003 16.142 1.00 71.25 105 ASP A C 1
ATOM 787 O O . ASP A 1 105 ? -5.532 9.652 15.120 1.00 71.25 105 ASP A O 1
ATOM 791 N N . ILE A 1 106 ? -7.431 10.315 16.123 1.00 72.25 106 ILE A N 1
ATOM 792 C CA . ILE A 1 106 ? -8.267 10.282 14.908 1.00 72.25 106 ILE A CA 1
ATOM 793 C C . ILE A 1 106 ? -7.759 11.285 13.863 1.00 72.25 106 ILE A C 1
ATOM 795 O O . ILE A 1 106 ? -7.539 10.909 12.709 1.00 72.25 106 ILE A O 1
ATOM 799 N N . LEU A 1 107 ? -7.516 12.540 14.260 1.00 76.94 107 LEU A N 1
ATOM 800 C CA . LEU A 1 107 ? -6.986 13.577 13.363 1.00 76.94 107 LEU A CA 1
ATOM 801 C C . LEU A 1 107 ? -5.630 13.178 12.773 1.00 76.94 107 LEU A C 1
ATOM 803 O O . LEU A 1 107 ? -5.363 13.402 11.590 1.00 76.94 107 LEU A O 1
ATOM 807 N N . HIS A 1 108 ? -4.774 12.547 13.575 1.00 80.81 108 HIS A N 1
ATOM 808 C CA . HIS A 1 108 ? -3.475 12.084 13.108 1.00 80.81 108 HIS A CA 1
ATOM 809 C C . HIS A 1 108 ? -3.606 10.958 12.072 1.00 80.81 108 HIS A C 1
ATOM 811 O O . HIS A 1 108 ? -2.955 11.005 11.026 1.00 80.81 108 HIS A O 1
ATOM 817 N N . ILE A 1 109 ? -4.471 9.970 12.312 1.00 80.06 109 ILE A N 1
ATOM 818 C CA . ILE A 1 109 ? -4.724 8.881 11.356 1.00 80.06 109 ILE A CA 1
ATOM 819 C C . ILE A 1 109 ? -5.314 9.430 10.050 1.00 80.06 109 ILE A C 1
ATOM 821 O O . ILE A 1 109 ? -4.894 9.009 8.971 1.00 80.06 109 ILE A O 1
ATOM 825 N N . GLN A 1 110 ? -6.219 10.411 10.121 1.00 81.19 110 GLN A N 1
ATOM 826 C CA . GLN A 1 110 ? -6.741 11.103 8.937 1.00 81.19 110 GLN A CA 1
ATOM 827 C C . GLN A 1 110 ? -5.634 11.835 8.162 1.00 81.19 110 GLN A C 1
ATOM 829 O O . GLN A 1 110 ? -5.564 11.717 6.937 1.00 81.19 110 GLN A O 1
ATOM 834 N N . GLY A 1 111 ? -4.725 12.526 8.858 1.00 84.81 111 GLY A N 1
ATOM 835 C CA . GLY A 1 111 ? -3.562 13.169 8.240 1.00 84.81 111 GLY A CA 1
ATOM 836 C C . GLY A 1 111 ? -2.631 12.170 7.543 1.00 84.81 111 GLY A C 1
ATOM 837 O O . GLY A 1 111 ? -2.213 12.393 6.404 1.00 84.81 111 GLY A O 1
ATOM 838 N N . LEU A 1 112 ? -2.359 11.026 8.180 1.00 85.25 112 LEU A N 1
ATOM 839 C CA . LEU A 1 112 ? -1.584 9.939 7.572 1.00 85.25 112 LEU A CA 1
ATOM 840 C C . LEU A 1 112 ? -2.293 9.350 6.347 1.00 85.25 112 LEU A C 1
ATOM 842 O O . LEU A 1 112 ? -1.647 9.116 5.326 1.00 85.25 112 LEU A O 1
ATOM 846 N N . ARG A 1 113 ? -3.617 9.167 6.407 1.00 85.25 113 ARG A N 1
ATOM 847 C CA . ARG A 1 113 ? -4.420 8.702 5.268 1.00 85.25 113 ARG A CA 1
ATOM 848 C C . ARG A 1 113 ? -4.332 9.663 4.086 1.00 85.25 113 ARG A C 1
ATOM 850 O O . ARG A 1 113 ? -4.109 9.215 2.965 1.00 85.25 113 ARG A O 1
ATOM 857 N N . ALA A 1 114 ? -4.447 10.969 4.323 1.00 88.44 114 ALA A N 1
ATOM 858 C CA . ALA A 1 114 ? -4.309 11.980 3.275 1.00 88.44 114 ALA A CA 1
ATOM 859 C C . ALA A 1 114 ? -2.916 11.945 2.623 1.00 88.44 114 ALA A C 1
ATOM 861 O O . ALA A 1 114 ? -2.800 12.005 1.397 1.00 88.44 114 ALA A O 1
ATOM 862 N N . LYS A 1 115 ? -1.855 11.777 3.425 1.00 92.12 115 LYS A N 1
ATOM 863 C CA . LYS A 1 115 ? -0.491 11.597 2.908 1.00 92.12 115 LYS A CA 1
ATOM 864 C C . LYS A 1 115 ? -0.387 10.356 2.014 1.00 92.12 115 LYS A C 1
ATOM 866 O O . LYS A 1 115 ? 0.119 10.462 0.899 1.00 92.12 115 LYS A O 1
ATOM 871 N N . VAL A 1 116 ? -0.884 9.209 2.481 1.00 91.88 116 VAL A N 1
ATOM 872 C CA . VAL A 1 116 ? -0.853 7.949 1.722 1.00 91.88 116 VAL A CA 1
ATOM 873 C C . VAL A 1 116 ? -1.620 8.077 0.407 1.00 91.88 116 VAL A C 1
ATOM 875 O O . VAL A 1 116 ? -1.101 7.674 -0.629 1.00 91.88 116 VAL A O 1
ATOM 878 N N . LEU A 1 117 ? -2.804 8.696 0.416 1.00 90.75 117 LEU A N 1
ATOM 879 C CA . LEU A 1 117 ? -3.582 8.954 -0.800 1.00 90.75 117 LEU A CA 1
ATOM 880 C C . LEU A 1 117 ? -2.784 9.752 -1.836 1.00 90.75 117 LEU A C 1
ATOM 882 O O . LEU A 1 117 ? -2.781 9.404 -3.015 1.00 90.75 117 LEU A O 1
ATOM 886 N N . ASN A 1 118 ? -2.062 10.785 -1.401 1.00 93.19 118 ASN A N 1
ATOM 887 C CA . ASN A 1 118 ? -1.217 11.571 -2.299 1.00 93.19 118 ASN A CA 1
ATOM 888 C C . ASN A 1 118 ? -0.049 10.746 -2.866 1.00 93.19 118 ASN A C 1
ATOM 890 O O . ASN A 1 118 ? 0.243 10.851 -4.058 1.00 93.19 118 ASN A O 1
ATOM 894 N N . GLN A 1 119 ? 0.588 9.898 -2.050 1.00 94.06 119 GLN A N 1
ATOM 895 C CA . GLN A 1 119 ? 1.657 9.000 -2.509 1.00 94.06 119 GLN A CA 1
ATOM 896 C C . GLN A 1 119 ? 1.132 7.984 -3.536 1.00 94.06 119 GLN A C 1
ATOM 898 O O . GLN A 1 119 ? 1.681 7.873 -4.630 1.00 94.06 119 GLN A O 1
ATOM 903 N N . VAL A 1 120 ? 0.030 7.297 -3.225 1.00 92.56 120 VAL A N 1
ATOM 904 C CA . VAL A 1 120 ? -0.633 6.321 -4.108 1.00 92.56 120 VAL A CA 1
ATOM 905 C C . VAL A 1 120 ? -1.055 6.971 -5.429 1.00 92.56 120 VAL A C 1
ATOM 907 O O . VAL A 1 120 ? -0.812 6.408 -6.495 1.00 92.56 120 VAL A O 1
ATOM 910 N N . ARG A 1 121 ? -1.615 8.187 -5.384 1.00 93.12 121 ARG A N 1
ATOM 911 C CA . ARG A 1 121 ? -1.976 8.951 -6.585 1.00 93.12 121 ARG A CA 1
ATOM 912 C C . ARG A 1 121 ? -0.763 9.308 -7.438 1.00 93.12 121 ARG A C 1
ATOM 914 O O . ARG A 1 121 ? -0.839 9.215 -8.655 1.00 93.12 121 ARG A O 1
ATOM 921 N N . SER A 1 122 ? 0.353 9.698 -6.825 1.00 92.25 122 SER A N 1
ATOM 922 C CA . SER A 1 122 ? 1.600 9.945 -7.560 1.00 92.25 122 SER A CA 1
ATOM 923 C C . SER A 1 122 ? 2.093 8.673 -8.264 1.00 92.25 122 SER A C 1
ATOM 925 O O . SER A 1 122 ? 2.419 8.699 -9.451 1.00 92.25 122 SER A O 1
ATOM 927 N N . LEU A 1 123 ? 2.061 7.533 -7.564 1.00 91.56 123 LEU A N 1
ATOM 928 C CA . LEU A 1 123 ? 2.500 6.233 -8.083 1.00 91.56 123 LEU A CA 1
ATOM 929 C C . LEU A 1 123 ? 1.592 5.682 -9.196 1.00 91.56 123 LEU A C 1
ATOM 931 O O . LEU A 1 123 ? 2.080 4.985 -10.089 1.00 91.56 123 LEU A O 1
ATOM 935 N N . SER A 1 124 ? 0.296 6.012 -9.188 1.00 89.75 124 SER A N 1
ATOM 936 C CA . SER A 1 124 ? -0.643 5.586 -10.237 1.00 89.75 124 SER A CA 1
ATOM 937 C C . SER A 1 124 ? -0.417 6.307 -11.572 1.00 89.75 124 SER A C 1
ATOM 939 O O . SER A 1 124 ? -0.710 5.750 -12.633 1.00 89.75 124 SER A O 1
ATOM 941 N N . VAL A 1 125 ? 0.172 7.508 -11.545 1.00 90.19 125 VAL A N 1
ATOM 942 C CA . VAL A 1 125 ? 0.497 8.306 -12.742 1.00 90.19 125 VAL A CA 1
ATOM 943 C C . VAL A 1 125 ? 2.001 8.401 -13.026 1.00 90.19 125 VAL A C 1
ATOM 945 O O . VAL A 1 125 ? 2.403 9.086 -13.966 1.00 90.19 125 VAL A O 1
ATOM 948 N N . GLU A 1 126 ? 2.841 7.704 -12.253 1.00 85.44 126 GLU A N 1
ATOM 949 C CA . GLU A 1 126 ? 4.303 7.842 -12.281 1.00 85.44 126 GLU A CA 1
ATOM 950 C C . GLU A 1 126 ? 4.873 7.645 -13.686 1.00 85.44 126 GLU A C 1
ATOM 952 O O . GLU A 1 126 ? 4.746 6.574 -14.285 1.00 85.44 126 GLU A O 1
ATOM 957 N N . ALA A 1 127 ? 5.530 8.672 -14.227 1.00 75.44 127 ALA A N 1
ATOM 958 C CA . ALA A 1 127 ? 6.210 8.605 -15.513 1.00 75.44 127 ALA A CA 1
ATOM 959 C C . ALA A 1 127 ? 7.416 7.650 -15.454 1.00 75.44 127 ALA A C 1
ATOM 961 O O . ALA A 1 127 ? 8.128 7.584 -14.459 1.00 75.44 127 ALA A O 1
ATOM 962 N N . GLY A 1 128 ? 7.662 6.909 -16.537 1.00 67.50 128 GLY A N 1
ATOM 963 C CA . GLY A 1 128 ? 8.813 6.016 -16.601 1.00 67.50 128 GLY A CA 1
ATOM 964 C C . GLY A 1 128 ? 10.131 6.776 -16.548 1.00 67.50 128 GLY A C 1
ATOM 965 O O . GLY A 1 128 ? 10.419 7.561 -17.448 1.00 67.50 128 GLY A O 1
ATOM 966 N N . GLY A 1 129 ? 10.940 6.522 -15.519 1.00 66.75 129 GLY A N 1
ATOM 967 C CA . GLY A 1 129 ? 12.316 7.005 -15.449 1.00 66.75 129 GLY A CA 1
ATOM 968 C C . GLY A 1 129 ? 13.235 6.266 -16.430 1.00 66.75 129 GLY A C 1
ATOM 969 O O . GLY A 1 129 ? 12.950 5.135 -16.847 1.00 66.75 129 GLY A O 1
ATOM 970 N N . LYS A 1 130 ? 14.368 6.892 -16.778 1.00 51.59 130 LYS A N 1
ATOM 971 C CA . LYS A 1 130 ? 15.430 6.288 -17.604 1.00 51.59 130 LYS A CA 1
ATOM 972 C C . LYS A 1 130 ? 15.871 4.956 -16.976 1.00 51.59 130 LYS A C 1
ATOM 974 O O . LYS A 1 130 ? 16.440 4.952 -15.894 1.00 51.59 130 LYS A O 1
ATOM 979 N N . GLY A 1 131 ? 15.599 3.840 -17.656 1.00 62.44 131 GLY A N 1
ATOM 980 C CA . GLY A 1 131 ? 16.003 2.493 -17.224 1.00 62.44 131 GLY A CA 1
ATOM 981 C C . GLY A 1 131 ? 14.890 1.605 -16.656 1.00 62.44 131 GLY A C 1
ATOM 982 O O . GLY A 1 131 ? 15.145 0.441 -16.372 1.00 62.44 131 GLY A O 1
ATOM 983 N N . SER A 1 132 ? 13.654 2.096 -16.531 1.00 61.69 132 SER A N 1
ATOM 984 C CA . SER A 1 132 ? 12.522 1.253 -16.119 1.00 61.69 132 SER A CA 1
ATOM 985 C C . SER A 1 132 ? 11.852 0.579 -17.323 1.00 61.69 132 SER A C 1
ATOM 987 O O . SER A 1 132 ? 11.522 1.226 -18.320 1.00 61.69 132 SER A O 1
ATOM 989 N N . ALA A 1 133 ? 11.655 -0.741 -17.255 1.00 68.12 133 ALA A N 1
ATOM 990 C CA . ALA A 1 133 ? 11.001 -1.477 -18.329 1.00 68.12 133 ALA A CA 1
ATOM 991 C C . ALA A 1 133 ? 9.534 -1.032 -18.463 1.00 68.12 133 ALA A C 1
ATOM 993 O O . ALA A 1 133 ? 8.769 -1.011 -17.497 1.00 68.12 133 ALA A O 1
ATOM 994 N N . LYS A 1 134 ? 9.125 -0.683 -19.690 1.00 69.88 134 LYS A N 1
ATOM 995 C CA . LYS A 1 134 ? 7.795 -0.127 -19.998 1.00 69.88 134 LYS A CA 1
ATOM 996 C C . LYS A 1 134 ? 6.640 -1.024 -19.529 1.00 69.88 134 LYS A C 1
ATOM 998 O O . LYS A 1 134 ? 5.624 -0.512 -19.064 1.00 69.88 134 LYS A O 1
ATOM 1003 N N . LYS A 1 135 ? 6.806 -2.349 -19.638 1.00 74.88 135 LYS A N 1
ATOM 1004 C CA . LYS A 1 135 ? 5.825 -3.348 -19.180 1.00 74.88 135 LYS A CA 1
ATOM 1005 C C . LYS A 1 135 ? 5.644 -3.293 -17.667 1.00 74.88 135 LYS A C 1
ATOM 1007 O O . LYS A 1 135 ? 4.513 -3.255 -17.188 1.00 74.88 135 LYS A O 1
ATOM 1012 N N . ASP A 1 136 ? 6.753 -3.229 -16.942 1.00 73.06 136 ASP A N 1
ATOM 1013 C CA . ASP A 1 136 ? 6.733 -3.237 -15.488 1.00 73.06 136 ASP A CA 1
ATOM 1014 C C . ASP A 1 136 ? 6.030 -1.979 -14.994 1.00 73.06 136 ASP A C 1
ATOM 1016 O O . ASP A 1 136 ? 5.060 -2.085 -14.247 1.00 73.06 136 ASP A O 1
ATOM 1020 N N . LEU A 1 137 ? 6.419 -0.791 -15.482 1.00 79.12 137 LEU A N 1
ATOM 1021 C CA . LEU A 1 137 ? 5.758 0.489 -15.169 1.00 79.12 137 LEU A CA 1
ATOM 1022 C C . LEU A 1 137 ? 4.240 0.433 -15.317 1.00 79.12 137 LEU A C 1
ATOM 1024 O O . LEU A 1 137 ? 3.534 0.880 -14.419 1.00 79.12 137 LEU A O 1
ATOM 1028 N N . ASN A 1 138 ? 3.750 -0.139 -16.415 1.00 82.94 138 ASN A N 1
ATOM 1029 C CA . ASN A 1 138 ? 2.317 -0.249 -16.655 1.00 82.94 138 ASN A CA 1
ATOM 1030 C C . ASN A 1 138 ? 1.621 -1.117 -15.595 1.00 82.94 138 ASN A C 1
ATOM 1032 O O . ASN A 1 138 ? 0.552 -0.750 -15.119 1.00 82.94 138 ASN A O 1
ATOM 1036 N N . SER A 1 139 ? 2.253 -2.223 -15.186 1.00 83.31 139 SER A N 1
ATOM 1037 C CA . SER A 1 139 ? 1.744 -3.097 -14.122 1.00 83.31 139 SER A CA 1
ATOM 1038 C C . SER A 1 139 ? 1.589 -2.347 -12.795 1.00 83.31 139 SER A C 1
ATOM 1040 O O . SER A 1 139 ? 0.508 -2.335 -12.222 1.00 83.31 139 SER A O 1
ATOM 1042 N N . GLN A 1 140 ? 2.624 -1.619 -12.361 1.00 85.00 140 GLN A N 1
ATOM 1043 C CA . GLN A 1 140 ? 2.552 -0.827 -11.123 1.00 85.00 140 GLN A CA 1
ATOM 1044 C C . GLN A 1 140 ? 1.468 0.246 -11.180 1.00 85.00 140 GLN A C 1
ATOM 1046 O O . GLN A 1 140 ? 0.722 0.390 -10.220 1.00 85.00 140 GLN A O 1
ATOM 1051 N N . ARG A 1 141 ? 1.371 1.003 -12.280 1.00 88.38 141 ARG A N 1
ATOM 1052 C CA . ARG A 1 141 ? 0.333 2.035 -12.416 1.00 88.38 141 ARG A CA 1
ATOM 1053 C C . ARG A 1 141 ? -1.065 1.443 -12.308 1.00 88.38 141 ARG A C 1
ATOM 1055 O O . ARG A 1 141 ? -1.909 2.036 -11.650 1.00 88.38 141 ARG A O 1
ATOM 1062 N N . ASN A 1 142 ? -1.290 0.281 -12.926 1.00 89.31 142 ASN A N 1
ATOM 1063 C CA . ASN A 1 142 ? -2.558 -0.435 -12.813 1.00 89.31 142 ASN A CA 1
ATOM 1064 C C . ASN A 1 142 ? -2.830 -0.811 -11.352 1.00 89.31 142 ASN A C 1
ATOM 1066 O O . ASN A 1 142 ? -3.846 -0.386 -10.820 1.00 89.31 142 ASN A O 1
ATOM 1070 N N . THR A 1 143 ? -1.883 -1.467 -10.673 1.00 90.56 143 THR A N 1
ATOM 1071 C CA . THR A 1 143 ? -2.028 -1.828 -9.253 1.00 90.56 143 THR A CA 1
ATOM 1072 C C . THR A 1 143 ? -2.319 -0.614 -8.369 1.00 90.56 143 THR A C 1
ATOM 1074 O O . THR A 1 143 ? -3.230 -0.645 -7.548 1.00 90.56 143 THR A O 1
ATOM 1077 N N . PHE A 1 144 ? -1.587 0.491 -8.538 1.00 92.19 144 PHE A N 1
ATOM 1078 C CA . PHE A 1 144 ? -1.820 1.695 -7.738 1.00 92.19 144 PHE A CA 1
ATOM 1079 C C . PHE A 1 144 ? -3.098 2.440 -8.116 1.00 92.19 144 PHE A C 1
ATOM 1081 O O . PHE A 1 144 ? -3.636 3.146 -7.269 1.00 92.19 144 PHE A O 1
ATOM 1088 N N . ARG A 1 145 ? -3.611 2.287 -9.340 1.00 92.12 145 ARG A N 1
ATOM 1089 C CA . ARG A 1 145 ? -4.941 2.782 -9.703 1.00 92.12 145 ARG A CA 1
ATOM 1090 C C . ARG A 1 145 ? -6.028 1.982 -8.992 1.00 92.12 145 ARG A C 1
ATOM 1092 O O . ARG A 1 145 ? -6.924 2.605 -8.440 1.00 92.12 145 ARG A O 1
ATOM 1099 N N . ASP A 1 146 ? -5.897 0.660 -8.934 1.00 90.69 146 ASP A N 1
ATOM 1100 C CA . ASP A 1 146 ? -6.854 -0.209 -8.240 1.00 90.69 146 ASP A CA 1
ATOM 1101 C C . ASP A 1 146 ? -6.851 0.085 -6.725 1.00 90.69 146 ASP A C 1
ATOM 1103 O O . ASP A 1 146 ? -7.902 0.251 -6.105 1.00 90.69 146 ASP A O 1
ATOM 1107 N N . ILE A 1 147 ? -5.662 0.267 -6.130 1.00 89.94 147 ILE A N 1
ATOM 1108 C CA . ILE A 1 147 ? -5.518 0.697 -4.728 1.00 89.94 147 ILE A CA 1
ATOM 1109 C C . ILE A 1 147 ? -6.099 2.103 -4.517 1.00 89.94 147 ILE A C 1
ATOM 1111 O O . ILE A 1 147 ? -6.784 2.339 -3.523 1.00 89.94 147 ILE A O 1
ATOM 1115 N N . LEU A 1 148 ? -5.833 3.054 -5.420 1.00 89.56 148 LEU A N 1
ATOM 1116 C CA . LEU A 1 148 ? -6.368 4.415 -5.312 1.00 89.56 148 LEU A CA 1
ATOM 1117 C C . LEU A 1 148 ? -7.896 4.408 -5.338 1.00 89.56 148 LEU A C 1
ATOM 1119 O O . LEU A 1 148 ? -8.520 5.040 -4.489 1.00 89.56 148 LEU A O 1
ATOM 1123 N N . GLU A 1 149 ? -8.478 3.677 -6.288 1.00 88.31 149 GLU A N 1
ATOM 1124 C CA . GLU A 1 149 ? -9.921 3.509 -6.414 1.00 88.31 149 GLU A CA 1
ATOM 1125 C C . GLU A 1 149 ? -10.503 2.932 -5.125 1.00 88.31 149 GLU A C 1
ATOM 1127 O O . GLU A 1 149 ? -11.423 3.518 -4.558 1.00 88.31 149 GLU A O 1
ATOM 1132 N N . PHE A 1 150 ? -9.905 1.870 -4.582 1.00 85.19 150 PHE A N 1
ATOM 1133 C CA . PHE A 1 150 ? -10.315 1.305 -3.300 1.00 85.19 150 PHE A CA 1
ATOM 1134 C C . PHE A 1 150 ? -10.302 2.352 -2.170 1.00 85.19 150 PHE A C 1
ATOM 1136 O O . PHE A 1 150 ? -11.304 2.546 -1.477 1.00 85.19 150 PHE A O 1
ATOM 1143 N N . LEU A 1 151 ? -9.204 3.096 -2.013 1.00 82.00 151 LEU A N 1
ATOM 1144 C CA . LEU A 1 151 ? -9.062 4.087 -0.941 1.00 82.00 151 LEU A CA 1
ATOM 1145 C C . LEU A 1 151 ? -10.006 5.295 -1.077 1.00 82.00 151 LEU A C 1
ATOM 1147 O O . LEU A 1 151 ? -10.339 5.909 -0.054 1.00 82.00 151 LEU A O 1
ATOM 1151 N N . GLU A 1 152 ? -10.423 5.634 -2.302 1.00 80.44 152 GLU A N 1
ATOM 1152 C CA . GLU A 1 152 ? -11.368 6.716 -2.623 1.00 80.44 152 GLU A CA 1
ATOM 1153 C C . GLU A 1 152 ? -12.847 6.271 -2.619 1.00 80.44 152 GLU A C 1
ATOM 1155 O O . GLU A 1 152 ? -13.736 7.107 -2.409 1.00 80.44 152 GLU A O 1
ATOM 1160 N N . VAL A 1 153 ? -13.136 4.987 -2.859 1.00 66.12 153 VAL A N 1
ATOM 1161 C CA . VAL A 1 153 ? -14.502 4.428 -2.936 1.00 66.12 153 VAL A CA 1
ATOM 1162 C C . VAL A 1 153 ? -14.986 3.898 -1.584 1.00 66.12 153 VAL A C 1
ATOM 1164 O O . VAL A 1 153 ? -16.112 4.204 -1.192 1.00 66.12 153 VAL A O 1
ATOM 1167 N N . VAL A 1 154 ? -14.142 3.204 -0.814 1.00 56.44 154 VAL A N 1
ATOM 1168 C CA . VAL A 1 154 ? -14.474 2.726 0.546 1.00 56.44 154 VAL A CA 1
ATOM 1169 C C . VAL A 1 154 ? -15.047 3.821 1.466 1.00 56.44 154 VAL A C 1
ATOM 1171 O O . VAL A 1 154 ? -16.081 3.575 2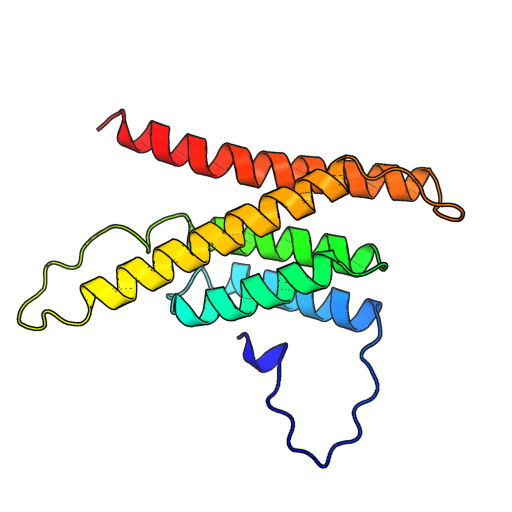.089 1.00 56.44 154 VAL A O 1
ATOM 1174 N N . PRO A 1 155 ? -14.490 5.050 1.537 1.00 53.50 155 PRO A N 1
ATOM 1175 C CA . PRO A 1 155 ? -15.085 6.096 2.366 1.00 53.50 155 PRO A CA 1
ATOM 1176 C C . PRO A 1 155 ? -16.440 6.588 1.832 1.00 53.50 155 PRO A C 1
ATOM 1178 O O . PRO A 1 155 ? -17.254 7.062 2.618 1.00 53.50 155 PRO A O 1
ATOM 1181 N N . ARG A 1 156 ? -16.727 6.461 0.526 1.00 41.22 156 ARG A N 1
ATOM 1182 C CA . ARG A 1 156 ? -18.030 6.848 -0.042 1.00 41.22 156 ARG A CA 1
ATOM 1183 C C . ARG A 1 156 ? -19.131 5.858 0.328 1.00 41.22 156 ARG A C 1
ATOM 1185 O O . ARG A 1 156 ? -20.219 6.297 0.686 1.00 41.22 156 ARG A O 1
ATOM 1192 N N . CYS A 1 157 ? -18.856 4.554 0.328 1.00 41.75 157 CYS A N 1
ATOM 1193 C CA . CYS A 1 157 ? -19.846 3.549 0.734 1.00 41.75 157 CYS A CA 1
ATOM 1194 C C . CYS A 1 157 ? -20.274 3.698 2.206 1.00 41.75 157 CYS A C 1
ATOM 1196 O O . CYS A 1 157 ? -21.443 3.495 2.523 1.00 41.75 157 CYS A O 1
ATOM 1198 N N . GLN A 1 158 ? -19.371 4.138 3.090 1.00 41.47 158 GLN A N 1
ATOM 1199 C CA . GLN A 1 158 ? -19.710 4.427 4.489 1.00 41.47 158 GLN A CA 1
ATOM 1200 C C . GLN A 1 158 ? -20.598 5.665 4.667 1.00 41.47 158 GLN A C 1
ATOM 1202 O O . GLN A 1 158 ? -21.469 5.666 5.531 1.00 41.47 158 GLN A O 1
ATOM 1207 N N . VAL A 1 159 ? -20.442 6.694 3.827 1.00 41.62 159 VAL A N 1
ATOM 1208 C CA . VAL A 1 159 ? -21.321 7.877 3.859 1.00 41.62 159 VAL A CA 1
ATOM 1209 C C . VAL A 1 159 ? -22.725 7.542 3.341 1.00 41.62 159 VAL A C 1
ATOM 1211 O O . VAL A 1 159 ? -23.706 8.036 3.889 1.00 41.62 159 VAL A O 1
ATOM 1214 N N . PHE A 1 160 ? -22.849 6.667 2.337 1.00 36.38 160 PHE A N 1
ATOM 1215 C CA . PHE A 1 160 ? -24.160 6.232 1.834 1.00 36.38 160 PHE A CA 1
ATOM 1216 C C . PHE A 1 160 ? -24.918 5.326 2.814 1.00 36.38 160 PHE A C 1
ATOM 1218 O O . PHE A 1 160 ? -26.138 5.434 2.898 1.00 36.38 160 PHE A O 1
ATOM 1225 N N . ALA A 1 161 ? -24.224 4.494 3.598 1.00 42.75 161 ALA A N 1
ATOM 1226 C CA . ALA A 1 161 ? -24.862 3.688 4.643 1.00 42.75 161 ALA A CA 1
ATOM 1227 C C . ALA A 1 161 ? -25.468 4.542 5.778 1.00 42.75 161 ALA A C 1
ATOM 1229 O O . ALA A 1 161 ? -26.470 4.149 6.365 1.00 42.75 161 ALA A O 1
ATOM 1230 N N . LEU A 1 162 ? -24.906 5.727 6.050 1.00 42.84 162 LEU A N 1
ATOM 1231 C CA . LEU A 1 162 ? -25.398 6.667 7.070 1.00 42.84 162 LEU A CA 1
ATOM 1232 C C . LEU A 1 162 ? -26.524 7.594 6.582 1.00 42.84 162 LEU A C 1
ATOM 1234 O O . LEU A 1 162 ? -27.120 8.290 7.393 1.00 42.84 162 LEU A O 1
ATOM 1238 N N . LEU A 1 163 ? -26.805 7.636 5.276 1.00 44.78 163 LEU A N 1
ATOM 1239 C CA . LEU A 1 163 ? -27.884 8.450 4.693 1.00 44.78 163 LEU A CA 1
ATOM 1240 C C . LEU A 1 163 ? -29.174 7.653 4.443 1.00 44.78 163 LEU A C 1
ATOM 1242 O O . LEU A 1 163 ? -30.152 8.218 3.957 1.00 44.78 163 LEU A O 1
ATOM 1246 N N . TRP A 1 164 ? -29.177 6.354 4.753 1.00 43.78 164 TRP A N 1
ATOM 1247 C CA . TRP A 1 164 ? -30.340 5.470 4.610 1.00 43.78 164 TRP A CA 1
ATOM 1248 C C . TRP A 1 164 ? -30.847 4.904 5.951 1.00 43.78 164 TRP A C 1
ATOM 1250 O O . TRP A 1 164 ? -31.618 3.945 5.966 1.00 43.78 164 TRP A O 1
ATOM 1260 N N . TYR A 1 165 ? -30.432 5.506 7.067 1.00 37.84 165 TYR A N 1
ATOM 1261 C CA . TYR A 1 165 ? -30.951 5.285 8.421 1.00 37.84 165 TYR A CA 1
ATOM 1262 C C . TYR A 1 165 ? -31.292 6.634 9.053 1.00 37.84 165 TYR A C 1
ATOM 1264 O O . TYR A 1 165 ? -32.270 6.678 9.833 1.00 37.84 165 TYR A O 1
#

Radius of gyration: 18.21 Å; chains: 1; bounding box: 56×29×55 Å

InterPro domains:
  IPR007701 Interferon-related developmental regulator, N-terminal [PF05004] (1-152)
  IPR039777 Interferon-related developmental regulator [PTHR12354] (1-152)

pLDDT: mean 72.79, std 17.57, range [36.38, 94.31]